Protein AF-F5LJN7-F1 (afdb_monomer_lite)

Sequence (94 aa):
STGGQSTVSHGVNFIDIAASCGYMQSIHVHSLEELQAFLQEWKVNRGLTFVLLKISKSSKDQLARPHMKPHEVKERLQRFIHNAPLKDKEVGGS

pLDDT: mean 84.49, std 16.5, range [35.5, 98.06]

Radius of gyration: 20.72 Å; chains: 1; bounding box: 52×29×39 Å

Structure (mmCIF, N/CA/C/O backbone):
data_AF-F5LJN7-F1
#
_entry.id   AF-F5LJN7-F1
#
loop_
_atom_site.group_PDB
_atom_site.id
_atom_site.type_symbol
_atom_site.label_atom_id
_atom_site.label_alt_id
_atom_site.label_comp_id
_atom_site.label_asym_id
_atom_site.label_entity_id
_atom_site.label_seq_id
_atom_site.pdbx_PDB_ins_code
_atom_site.Cartn_x
_atom_site.Cartn_y
_atom_site.Cartn_z
_atom_site.occupancy
_atom_site.B_iso_or_equiv
_atom_site.auth_seq_id
_atom_site.auth_comp_id
_atom_site.auth_asym_id
_atom_site.auth_atom_id
_atom_site.pdbx_PDB_model_num
ATOM 1 N N . SER A 1 1 ? 9.347 1.284 -9.386 1.00 53.81 1 SER A N 1
ATOM 2 C CA . SER A 1 1 ? 9.149 1.945 -10.690 1.00 53.81 1 SER A CA 1
ATOM 3 C C . SER A 1 1 ? 8.854 0.869 -11.714 1.00 53.81 1 SER A C 1
ATOM 5 O O . SER A 1 1 ? 9.678 -0.018 -11.877 1.00 53.81 1 SER A O 1
ATOM 7 N N . THR A 1 2 ? 7.695 0.911 -12.366 1.00 69.62 2 THR A N 1
ATOM 8 C CA . THR A 1 2 ? 7.320 0.026 -13.489 1.00 69.62 2 THR A CA 1
ATOM 9 C C . THR A 1 2 ? 8.013 0.426 -14.802 1.00 69.62 2 THR A C 1
ATOM 11 O O . THR A 1 2 ? 7.559 0.067 -15.881 1.00 69.62 2 THR A O 1
ATOM 14 N N . GLY A 1 3 ? 9.074 1.243 -14.741 1.00 69.38 3 GLY A N 1
ATOM 15 C CA . GLY A 1 3 ? 9.693 1.840 -15.927 1.00 69.38 3 GLY A CA 1
ATOM 16 C C . GLY A 1 3 ? 8.794 2.865 -16.627 1.00 69.38 3 GLY A C 1
ATOM 17 O O . GLY A 1 3 ? 8.926 3.058 -17.827 1.00 69.38 3 GLY A O 1
ATOM 18 N N . GLY A 1 4 ? 7.851 3.483 -15.905 1.00 73.38 4 GLY A N 1
ATOM 19 C CA . GLY A 1 4 ? 6.858 4.396 -16.486 1.00 73.38 4 GLY A CA 1
ATOM 20 C C . GLY A 1 4 ? 5.632 3.699 -17.084 1.00 73.38 4 GLY A C 1
ATOM 21 O O . GLY A 1 4 ? 4.723 4.377 -17.551 1.00 73.38 4 GLY A O 1
ATOM 22 N N . GLN A 1 5 ? 5.566 2.365 -17.036 1.00 83.56 5 GLN A N 1
ATOM 23 C CA . GLN A 1 5 ? 4.390 1.627 -17.491 1.00 83.56 5 GLN A CA 1
ATOM 24 C C . GLN A 1 5 ? 3.199 1.863 -16.561 1.00 83.56 5 GLN A C 1
ATOM 26 O O . GLN A 1 5 ? 3.327 1.819 -15.331 1.00 83.56 5 GLN A O 1
ATOM 31 N N . SER A 1 6 ? 2.032 2.093 -17.159 1.00 82.00 6 SER A N 1
ATOM 32 C CA . SER A 1 6 ? 0.782 2.256 -16.418 1.00 82.00 6 SER A CA 1
ATOM 33 C C . SER A 1 6 ? 0.406 0.965 -15.696 1.00 82.00 6 SER A C 1
ATOM 35 O O . SER A 1 6 ? 0.610 -0.134 -16.206 1.00 82.00 6 SER A O 1
ATOM 37 N N . THR A 1 7 ? -0.174 1.098 -14.507 1.00 84.88 7 THR A N 1
ATOM 38 C CA . THR A 1 7 ? -0.692 -0.024 -13.719 1.00 84.88 7 THR A CA 1
ATOM 39 C C . THR A 1 7 ? -2.216 -0.082 -13.796 1.00 84.88 7 THR A C 1
ATOM 41 O O . THR A 1 7 ? -2.894 0.947 -13.855 1.00 84.88 7 THR A O 1
ATOM 44 N N . VAL A 1 8 ? -2.773 -1.292 -13.685 1.00 88.38 8 VAL A N 1
ATOM 45 C CA . VAL A 1 8 ? -4.228 -1.528 -13.569 1.00 88.38 8 VAL A CA 1
ATOM 46 C C . VAL A 1 8 ? -4.794 -1.176 -12.189 1.00 88.38 8 VAL A C 1
ATOM 48 O O . VAL A 1 8 ? -5.990 -1.304 -11.957 1.00 88.38 8 VAL A O 1
ATOM 51 N N . SER A 1 9 ? -3.960 -0.675 -11.272 1.00 85.62 9 SER A N 1
ATOM 52 C CA . SER A 1 9 ? -4.325 -0.376 -9.881 1.00 85.62 9 SER A CA 1
ATOM 53 C C . SER A 1 9 ? -5.482 0.617 -9.730 1.00 85.62 9 SER A C 1
ATOM 55 O O . SER A 1 9 ? -6.112 0.647 -8.682 1.00 85.62 9 SER A O 1
ATOM 57 N N . HIS A 1 10 ? -5.781 1.423 -10.753 1.00 85.44 10 HIS A N 1
ATOM 58 C CA . HIS A 1 10 ? -6.928 2.336 -10.735 1.00 85.44 10 HIS A CA 1
ATOM 59 C C . HIS A 1 10 ? -8.275 1.592 -10.723 1.00 85.44 10 HIS A C 1
ATOM 61 O O . HIS A 1 10 ? -9.235 2.125 -10.178 1.00 85.44 10 HIS A O 1
ATOM 67 N N . GLY A 1 11 ? -8.341 0.385 -11.297 1.00 90.12 11 GLY A N 1
ATOM 68 C CA . GLY A 1 11 ? -9.550 -0.446 -11.351 1.00 90.12 11 GLY A CA 1
ATOM 69 C C . GLY A 1 11 ? -9.610 -1.542 -10.286 1.00 90.12 11 GLY A C 1
ATOM 70 O O . GLY A 1 11 ? -10.525 -2.358 -10.307 1.00 90.12 11 GLY A O 1
ATOM 71 N N . VAL A 1 12 ? -8.635 -1.600 -9.376 1.00 93.19 12 VAL A N 1
ATOM 72 C CA . VAL A 1 12 ? -8.561 -2.644 -8.348 1.00 93.19 12 VAL A CA 1
ATOM 73 C C . VAL A 1 12 ? -9.218 -2.149 -7.062 1.00 93.19 12 VAL A C 1
ATOM 75 O O . VAL A 1 12 ? -8.801 -1.131 -6.504 1.00 93.19 12 VAL A O 1
ATOM 78 N N . ASN A 1 13 ? -10.202 -2.896 -6.552 1.00 95.31 13 ASN A N 1
ATOM 79 C CA . ASN A 1 13 ? -10.737 -2.668 -5.212 1.00 95.31 13 ASN A CA 1
ATOM 80 C C . ASN A 1 13 ? -9.859 -3.364 -4.161 1.00 95.31 13 ASN A C 1
ATOM 82 O O . ASN A 1 13 ? -10.084 -4.512 -3.786 1.00 95.31 13 ASN A O 1
ATOM 86 N N . PHE A 1 14 ? -8.833 -2.658 -3.690 1.00 96.12 14 PHE A N 1
ATOM 87 C CA . PHE A 1 14 ? -7.912 -3.186 -2.681 1.00 96.12 14 PHE A CA 1
ATOM 88 C C . PHE A 1 14 ? -8.570 -3.449 -1.323 1.00 96.12 14 PHE A C 1
ATOM 90 O O . PHE A 1 14 ? -8.074 -4.290 -0.579 1.00 96.12 14 PHE A O 1
ATOM 97 N N . ILE A 1 15 ? -9.663 -2.751 -1.000 1.00 97.19 15 ILE A N 1
ATOM 98 C CA . ILE A 1 15 ? -10.354 -2.906 0.283 1.00 97.19 15 ILE A CA 1
ATOM 99 C C . ILE A 1 15 ? -11.024 -4.275 0.350 1.00 97.19 15 ILE A C 1
ATOM 101 O O . ILE A 1 15 ? -10.739 -5.043 1.265 1.00 97.19 15 ILE A O 1
ATOM 105 N N . ASP A 1 16 ? -11.808 -4.621 -0.670 1.00 97.38 16 ASP A N 1
ATOM 106 C CA . ASP A 1 16 ? -12.496 -5.915 -0.734 1.00 97.38 16 ASP A CA 1
ATOM 107 C C . ASP A 1 16 ? -11.510 -7.084 -0.812 1.00 97.38 16 ASP A C 1
ATOM 109 O O . ASP A 1 16 ? -11.725 -8.127 -0.192 1.00 97.38 16 ASP A O 1
ATOM 113 N N . ILE A 1 17 ? -10.402 -6.910 -1.543 1.00 97.69 17 ILE A N 1
ATOM 114 C CA . ILE A 1 17 ? -9.335 -7.916 -1.612 1.00 97.69 17 ILE A CA 1
ATOM 115 C C . ILE A 1 17 ? -8.741 -8.144 -0.221 1.00 97.69 17 ILE A C 1
ATOM 117 O O . ILE A 1 17 ? -8.643 -9.288 0.215 1.00 97.69 17 ILE A O 1
ATOM 121 N N . ALA A 1 18 ? -8.376 -7.078 0.495 1.00 97.50 18 ALA A N 1
ATOM 122 C CA . ALA A 1 18 ? -7.812 -7.200 1.833 1.00 97.50 18 ALA A CA 1
ATOM 123 C C . ALA A 1 18 ? -8.797 -7.865 2.809 1.00 97.50 18 ALA A C 1
ATOM 125 O O . ALA A 1 18 ? -8.416 -8.805 3.507 1.00 97.50 18 ALA A O 1
ATOM 126 N N . ALA A 1 19 ? -10.068 -7.455 2.810 1.00 97.06 19 ALA A N 1
ATOM 127 C CA . ALA A 1 19 ? -11.104 -8.095 3.622 1.00 97.06 19 ALA A CA 1
ATOM 128 C C . ALA A 1 19 ? -11.222 -9.601 3.315 1.00 97.06 19 ALA A C 1
ATOM 130 O O . ALA A 1 19 ? -11.222 -10.432 4.223 1.00 97.06 19 ALA A O 1
ATOM 131 N N . SER A 1 20 ? -11.226 -9.965 2.029 1.00 97.81 20 SER A N 1
ATOM 132 C CA . SER A 1 20 ? -11.297 -11.362 1.574 1.00 97.81 20 SER A CA 1
ATOM 133 C C . SER A 1 20 ? -10.054 -12.181 1.942 1.00 97.81 20 SER A C 1
ATOM 135 O O . SER A 1 20 ? -10.135 -13.397 2.094 1.00 97.81 20 SER A O 1
ATOM 137 N N . CYS A 1 21 ? -8.902 -11.529 2.117 1.00 97.69 21 CYS A N 1
ATOM 138 C CA . CYS A 1 21 ? -7.661 -12.149 2.581 1.00 97.69 21 CYS A CA 1
ATOM 139 C C . CYS A 1 21 ? -7.570 -12.280 4.113 1.00 97.69 21 CYS A C 1
ATOM 141 O O . CYS A 1 21 ? -6.526 -12.686 4.620 1.00 97.69 21 CYS A O 1
ATOM 143 N N . GLY A 1 22 ? -8.632 -11.951 4.856 1.00 96.88 22 GLY A N 1
ATOM 144 C CA . GLY A 1 22 ? -8.683 -12.128 6.309 1.00 96.88 22 GLY A CA 1
ATOM 145 C C . GLY A 1 22 ? -8.105 -10.964 7.114 1.00 96.88 22 GLY A C 1
ATOM 146 O O . GLY A 1 22 ? -7.865 -11.114 8.313 1.00 96.88 22 GLY A O 1
ATOM 147 N N . TYR A 1 23 ? -7.895 -9.797 6.497 1.00 97.19 23 TYR A N 1
ATOM 148 C CA . TYR A 1 23 ? -7.665 -8.580 7.271 1.00 97.19 23 TYR A CA 1
ATOM 149 C C . TYR A 1 23 ? -8.943 -8.240 8.038 1.00 97.19 23 TYR A C 1
ATOM 151 O O . TYR A 1 23 ? -10.008 -8.077 7.448 1.00 97.19 23 TYR A O 1
ATOM 159 N N . MET A 1 24 ? -8.827 -8.114 9.359 1.00 95.75 24 MET A N 1
ATOM 160 C CA . MET A 1 24 ? -9.960 -7.816 10.241 1.00 95.75 24 MET A CA 1
ATOM 161 C C . MET A 1 24 ? -10.541 -6.429 9.962 1.00 95.75 24 MET A C 1
ATOM 163 O O . MET A 1 24 ? -11.729 -6.188 10.157 1.00 95.75 24 MET A O 1
ATOM 167 N N . GLN A 1 25 ? -9.688 -5.522 9.494 1.00 96.50 25 GLN A N 1
ATOM 168 C CA . GLN A 1 25 ? -10.064 -4.177 9.113 1.00 96.50 25 GLN A CA 1
ATOM 169 C C . GLN A 1 25 ? -9.368 -3.799 7.808 1.00 96.50 25 GLN A C 1
ATOM 171 O O . GLN A 1 25 ? -8.156 -3.945 7.667 1.00 96.50 25 GLN A O 1
ATOM 176 N N . SER A 1 26 ? -10.131 -3.282 6.856 1.00 97.62 26 SER A N 1
ATOM 177 C CA . SER A 1 26 ? -9.639 -2.797 5.569 1.00 97.62 26 SER A CA 1
ATOM 178 C C . SER A 1 26 ? -10.273 -1.441 5.293 1.00 97.62 26 SER A C 1
ATOM 180 O O . SER A 1 26 ? -11.491 -1.358 5.146 1.00 97.62 26 SER A O 1
ATOM 182 N N . ILE A 1 27 ? -9.472 -0.378 5.251 1.00 96.75 27 ILE A N 1
ATOM 183 C CA . ILE A 1 27 ? -9.980 0.991 5.106 1.00 96.75 27 ILE A CA 1
ATOM 184 C C . ILE A 1 27 ? -9.245 1.768 4.019 1.00 96.75 27 ILE A C 1
ATOM 186 O O . ILE A 1 27 ? -8.062 1.546 3.755 1.00 96.75 27 ILE A O 1
ATOM 190 N N . HIS A 1 28 ? -9.958 2.704 3.400 1.00 97.06 28 HIS A N 1
ATOM 191 C CA . HIS A 1 28 ? -9.408 3.669 2.457 1.00 97.06 28 HIS A CA 1
ATOM 192 C C . HIS A 1 28 ? -9.502 5.059 3.079 1.00 97.06 28 HIS A C 1
ATOM 194 O O . HIS A 1 28 ? -10.603 5.547 3.323 1.00 97.06 28 HIS A O 1
ATOM 200 N N . VAL A 1 29 ? -8.348 5.666 3.343 1.00 97.62 29 VAL A N 1
ATOM 201 C CA . VAL A 1 29 ? -8.234 7.035 3.854 1.00 97.62 29 VAL A CA 1
ATOM 202 C C . VAL A 1 29 ? -7.835 7.976 2.723 1.00 97.62 29 VAL A C 1
ATOM 204 O O . VAL A 1 29 ? -7.103 7.598 1.802 1.00 97.62 29 VAL A O 1
ATOM 207 N N . HIS A 1 30 ? -8.320 9.210 2.793 1.00 96.25 30 HIS A N 1
ATOM 208 C CA . HIS A 1 30 ? -8.206 10.194 1.715 1.00 96.25 30 HIS A CA 1
ATOM 209 C C . HIS A 1 30 ? -7.329 11.390 2.093 1.00 96.25 30 HIS A C 1
ATOM 211 O O . HIS A 1 30 ? -7.057 12.242 1.247 1.00 96.25 30 HIS A O 1
ATOM 217 N N . SER A 1 31 ? -6.865 11.448 3.342 1.00 96.62 31 SER A N 1
ATOM 218 C CA . SER A 1 31 ? -6.060 12.546 3.868 1.00 96.62 31 SER A CA 1
ATOM 219 C C . SER A 1 31 ? -5.056 12.071 4.920 1.00 96.62 31 SER A C 1
ATOM 221 O O . SER A 1 31 ? -5.142 10.956 5.449 1.00 96.62 31 SER A O 1
ATOM 223 N N . LEU A 1 32 ? -4.072 12.922 5.214 1.00 97.38 32 LEU A N 1
ATOM 224 C CA . LEU A 1 32 ? -3.097 12.648 6.270 1.00 97.38 32 LEU A CA 1
ATOM 225 C C . LEU A 1 32 ? -3.738 12.761 7.653 1.00 97.38 32 LEU A C 1
ATOM 227 O O . LEU A 1 32 ? -3.346 12.042 8.566 1.00 97.38 32 LEU A O 1
ATOM 231 N N . GLU A 1 33 ? -4.745 13.616 7.790 1.00 98.06 33 GLU A N 1
ATOM 232 C CA . GLU A 1 33 ? -5.518 13.816 9.008 1.00 98.06 33 GLU A CA 1
ATOM 233 C C . GLU A 1 33 ? -6.339 12.563 9.339 1.00 98.06 33 GLU A C 1
ATOM 235 O O . GLU A 1 33 ? -6.296 12.085 10.473 1.00 98.06 33 GLU A O 1
ATOM 240 N N . GLU A 1 34 ? -7.016 11.975 8.343 1.00 97.69 34 GLU A N 1
ATOM 241 C CA . GLU A 1 34 ? -7.725 10.695 8.487 1.00 97.69 34 GLU A CA 1
ATOM 242 C C . GLU A 1 34 ? -6.760 9.569 8.858 1.00 97.69 34 GLU A C 1
ATOM 244 O O . GLU A 1 34 ? -7.027 8.802 9.785 1.00 97.69 34 GLU A O 1
ATOM 249 N N . LEU A 1 35 ? -5.609 9.492 8.17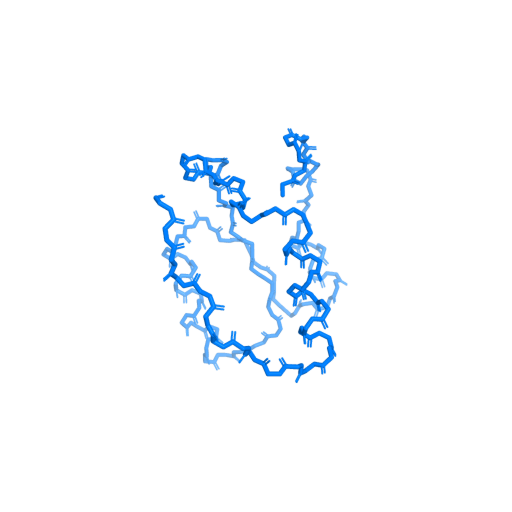7 1.00 97.88 35 LEU A N 1
ATOM 250 C CA . LEU A 1 35 ? -4.580 8.508 8.498 1.00 97.88 35 LEU A CA 1
ATOM 251 C C . LEU A 1 35 ? -4.076 8.683 9.937 1.00 97.88 35 LEU A C 1
ATOM 253 O O . LEU A 1 35 ? -3.931 7.702 10.663 1.00 97.88 35 LEU A O 1
ATOM 257 N N . GLN A 1 36 ? -3.804 9.918 10.361 1.00 98.06 36 GLN A N 1
ATOM 258 C CA . GLN A 1 36 ? -3.325 10.209 11.707 1.00 98.06 36 GLN A CA 1
ATOM 259 C C . GLN A 1 36 ? -4.362 9.818 12.758 1.00 98.06 36 GLN A C 1
ATOM 261 O O . GLN A 1 36 ? -4.002 9.135 13.718 1.00 98.06 36 GLN A O 1
ATOM 266 N N . ALA A 1 37 ? -5.622 10.222 12.584 1.00 97.25 37 ALA A N 1
ATOM 267 C CA . ALA A 1 37 ? -6.709 9.876 13.494 1.00 97.25 37 ALA A CA 1
ATOM 268 C C . ALA A 1 37 ? -6.859 8.354 13.614 1.00 97.25 37 ALA A C 1
ATOM 270 O O . ALA A 1 37 ? -6.842 7.815 14.722 1.00 97.25 37 ALA A O 1
ATOM 271 N N . PHE A 1 38 ? -6.874 7.662 12.472 1.00 96.94 38 PHE A N 1
ATOM 272 C CA . PHE A 1 38 ? -6.943 6.209 12.426 1.00 96.94 38 PHE A CA 1
ATOM 273 C C . PHE A 1 38 ? -5.772 5.544 13.159 1.00 96.94 38 PHE A C 1
ATOM 275 O O . PHE A 1 38 ? -5.966 4.634 13.961 1.00 96.94 38 PHE A O 1
ATOM 282 N N . LEU A 1 39 ? -4.540 6.010 12.935 1.00 96.94 39 LEU A N 1
ATOM 283 C CA . LEU A 1 39 ? -3.361 5.457 13.600 1.00 96.94 39 LEU A CA 1
ATOM 284 C C . LEU A 1 39 ? -3.382 5.670 15.120 1.00 96.94 39 LEU A C 1
ATOM 286 O O . LEU A 1 39 ? -2.826 4.841 15.841 1.00 96.94 39 LEU A O 1
ATOM 290 N N . GLN A 1 40 ? -3.982 6.753 15.626 1.00 97.25 40 GLN A N 1
ATOM 291 C CA . GLN A 1 40 ? -4.128 6.938 17.075 1.00 97.25 40 GLN A CA 1
ATOM 292 C C . GLN A 1 40 ? -5.110 5.934 17.676 1.00 97.25 40 GLN A C 1
ATOM 294 O O . GLN A 1 40 ? -4.799 5.329 18.699 1.00 97.25 40 GLN A O 1
ATOM 299 N N . GLU A 1 41 ? -6.243 5.702 17.018 1.00 95.88 41 GLU A N 1
ATOM 300 C CA . GLU A 1 41 ? -7.210 4.688 17.440 1.00 95.88 41 GLU A CA 1
ATOM 301 C C . GLU A 1 41 ? -6.617 3.271 17.354 1.00 95.88 41 GLU A C 1
ATOM 303 O O . GLU A 1 41 ? -6.678 2.486 18.305 1.00 95.88 41 GLU A O 1
ATOM 308 N N . TRP A 1 42 ? -5.958 2.956 16.236 1.00 96.81 42 TRP A N 1
ATOM 309 C CA . TRP A 1 42 ? -5.380 1.640 15.977 1.00 96.81 42 TRP A CA 1
ATOM 310 C C . TRP A 1 42 ? -4.306 1.246 16.999 1.00 96.81 42 TRP A C 1
ATOM 312 O O . TRP A 1 42 ? -4.191 0.072 17.345 1.00 96.81 42 TRP A O 1
ATOM 322 N N . LYS A 1 43 ? -3.544 2.202 17.549 1.00 96.06 43 LYS A N 1
ATOM 323 C CA . LYS A 1 43 ? -2.560 1.922 18.614 1.00 96.06 43 LYS A CA 1
ATOM 324 C C . LYS A 1 43 ? -3.189 1.326 19.876 1.00 96.06 43 LYS A C 1
ATOM 326 O O . LYS A 1 43 ? -2.513 0.554 20.567 1.00 96.06 43 LYS A O 1
ATOM 331 N N . VAL A 1 44 ? -4.434 1.704 20.170 1.00 96.62 44 VAL A N 1
ATOM 332 C CA . VAL A 1 44 ? -5.197 1.252 21.340 1.00 96.62 44 VAL A CA 1
ATOM 333 C C . VAL A 1 44 ? -5.892 -0.069 21.034 1.00 96.62 44 VAL A C 1
ATOM 335 O O . VAL A 1 44 ? -5.654 -1.049 21.733 1.00 96.62 44 VAL A O 1
ATOM 338 N N . ASN A 1 45 ? -6.697 -0.106 19.970 1.00 91.81 45 ASN A N 1
ATOM 339 C CA . ASN A 1 45 ? -7.540 -1.261 19.655 1.00 91.81 45 ASN A CA 1
ATOM 340 C C . ASN A 1 45 ? -6.722 -2.434 19.102 1.00 91.81 45 ASN A C 1
ATOM 342 O O . ASN A 1 45 ? -6.928 -3.572 19.515 1.00 91.81 45 ASN A O 1
ATOM 346 N N . ARG A 1 46 ? -5.739 -2.126 18.245 1.00 90.62 46 ARG A N 1
ATOM 347 C CA . ARG A 1 46 ? -4.871 -3.057 17.511 1.00 90.62 46 ARG A CA 1
ATOM 348 C C . ARG A 1 46 ? -5.649 -4.099 16.699 1.00 90.62 46 ARG A C 1
ATOM 350 O O . ARG A 1 46 ? -6.804 -4.420 16.935 1.00 90.62 46 ARG A O 1
ATOM 357 N N . GLY A 1 47 ? -4.995 -4.638 15.683 1.00 94.62 47 GLY A N 1
ATOM 358 C CA . GLY A 1 47 ? -5.609 -5.624 14.804 1.00 94.62 47 GLY A CA 1
ATOM 359 C C . GLY A 1 47 ? -4.867 -5.712 13.488 1.00 94.62 47 GLY A C 1
ATOM 360 O O . GLY A 1 47 ? -4.156 -4.781 13.101 1.00 94.62 47 GLY A O 1
ATOM 361 N N . LEU A 1 48 ? -5.008 -6.851 12.813 1.00 96.31 48 LEU A N 1
ATOM 362 C CA . LEU A 1 48 ? -4.498 -6.993 11.458 1.00 96.31 48 LEU A CA 1
ATOM 363 C C . LEU A 1 48 ? -5.326 -6.093 10.534 1.00 96.31 48 LEU A C 1
ATOM 365 O O . LEU A 1 48 ? -6.464 -6.419 10.193 1.00 96.31 48 LEU A O 1
ATOM 369 N N . THR A 1 49 ? -4.735 -4.964 10.150 1.00 97.56 49 THR A N 1
ATOM 370 C CA . THR A 1 49 ? -5.415 -3.893 9.420 1.00 97.56 49 THR A CA 1
ATOM 371 C C . THR A 1 49 ? -4.694 -3.590 8.112 1.00 97.56 49 THR A C 1
ATOM 373 O O . THR A 1 49 ? -3.474 -3.426 8.079 1.00 97.56 49 THR A O 1
ATOM 376 N N . PHE A 1 50 ? -5.464 -3.481 7.034 1.00 97.88 50 PHE A N 1
ATOM 377 C CA . PHE A 1 50 ? -5.040 -2.918 5.762 1.00 97.88 50 PHE A CA 1
ATOM 378 C C . PHE A 1 50 ? -5.527 -1.469 5.641 1.00 97.88 50 PHE A C 1
ATOM 380 O O . PHE A 1 50 ? -6.718 -1.194 5.788 1.00 97.88 50 PHE A O 1
ATOM 387 N N . VAL A 1 51 ? -4.617 -0.543 5.337 1.00 97.44 51 VAL A N 1
ATOM 388 C CA . VAL A 1 51 ? -4.939 0.873 5.112 1.00 97.44 51 VAL A CA 1
ATOM 389 C C . VAL A 1 51 ? -4.445 1.281 3.732 1.00 97.44 51 VAL A C 1
ATOM 391 O O . VAL A 1 51 ? -3.251 1.196 3.444 1.00 97.44 51 VAL A O 1
ATOM 394 N N . LEU A 1 52 ? -5.358 1.749 2.884 1.00 97.00 52 LEU A N 1
ATOM 395 C CA . LEU A 1 52 ? -5.039 2.359 1.599 1.00 97.00 52 LEU A CA 1
ATOM 396 C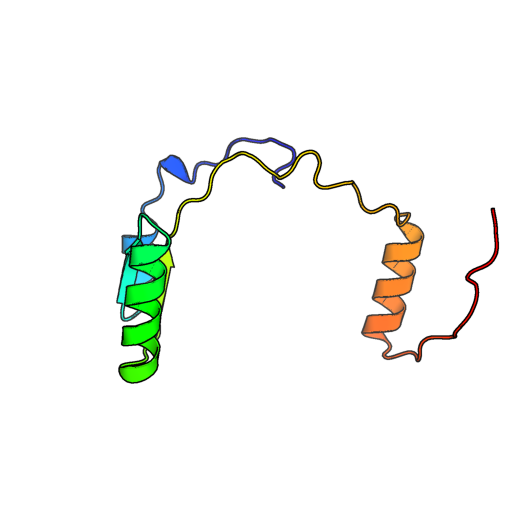 C . LEU A 1 52 ? -5.024 3.881 1.749 1.00 97.00 52 LEU A C 1
ATOM 398 O O . LEU A 1 52 ? -6.025 4.464 2.148 1.00 97.00 52 LEU A O 1
ATOM 402 N N . LEU A 1 53 ? -3.922 4.515 1.353 1.00 96.00 53 LEU A N 1
ATOM 403 C CA . LEU A 1 53 ? -3.833 5.956 1.119 1.00 96.00 53 LEU A CA 1
ATOM 404 C C . LEU A 1 53 ? -3.253 6.171 -0.278 1.00 96.00 53 LEU A C 1
ATOM 406 O O . LEU A 1 53 ? -2.150 5.707 -0.580 1.00 96.00 53 LEU A O 1
ATOM 410 N N . LYS A 1 54 ? -3.986 6.868 -1.146 1.00 91.81 54 LYS A N 1
ATOM 411 C CA . LYS A 1 54 ? -3.478 7.229 -2.473 1.00 91.81 54 LYS A CA 1
ATOM 412 C C . LYS A 1 54 ? -2.533 8.423 -2.356 1.00 91.81 54 LYS A C 1
ATOM 414 O O . LYS A 1 54 ? -2.868 9.427 -1.740 1.00 91.81 54 LYS A O 1
ATOM 419 N N . ILE A 1 55 ? -1.369 8.319 -2.989 1.00 89.00 55 ILE A N 1
ATOM 420 C CA . ILE A 1 55 ? -0.389 9.408 -3.083 1.00 89.00 55 ILE A CA 1
ATOM 421 C C . ILE A 1 55 ? -0.407 10.034 -4.477 1.00 89.00 55 ILE A C 1
ATOM 423 O O . ILE A 1 55 ? -0.879 9.425 -5.444 1.00 89.00 55 ILE A O 1
ATOM 427 N N . SER A 1 56 ? 0.125 11.250 -4.595 1.00 84.25 56 SER A N 1
ATOM 428 C CA . SER A 1 56 ? 0.297 11.892 -5.894 1.00 84.25 56 SER A CA 1
ATOM 429 C C . SER A 1 56 ? 1.246 11.084 -6.786 1.00 84.25 56 SER A C 1
ATOM 431 O O . SER A 1 56 ? 2.180 10.427 -6.327 1.00 84.25 56 SER A O 1
ATOM 433 N N . LYS A 1 57 ? 1.022 11.159 -8.102 1.00 75.00 57 LYS A N 1
ATOM 434 C CA . LYS A 1 57 ? 1.930 10.573 -9.105 1.00 75.00 57 LYS A CA 1
ATOM 435 C C . LYS A 1 57 ? 3.253 11.338 -9.219 1.00 75.00 57 LYS A C 1
ATOM 437 O O . LYS A 1 57 ? 4.186 10.842 -9.845 1.00 75.00 57 LYS A O 1
ATOM 442 N N . SER A 1 58 ? 3.331 12.538 -8.644 1.00 69.25 58 SER A N 1
ATOM 443 C CA . SER A 1 58 ? 4.551 13.332 -8.596 1.00 69.25 58 SER A CA 1
ATOM 444 C C . SER A 1 58 ? 5.557 12.681 -7.651 1.00 69.25 58 SER A C 1
ATOM 446 O O . SER A 1 58 ? 5.407 12.699 -6.431 1.00 69.25 58 SER A O 1
ATOM 448 N N . SER A 1 59 ? 6.617 12.108 -8.212 1.00 63.53 59 SER A N 1
ATOM 449 C CA . SER A 1 59 ? 7.847 11.917 -7.451 1.00 63.53 59 SER A CA 1
ATOM 450 C C . SER A 1 59 ? 8.440 13.292 -7.141 1.00 63.53 59 SER A C 1
ATOM 452 O O . SER A 1 59 ? 8.318 14.196 -7.969 1.00 63.53 59 SER A O 1
ATOM 454 N N . LYS A 1 60 ? 9.142 13.447 -6.008 1.00 60.50 60 LYS A N 1
ATOM 455 C CA . LYS A 1 60 ? 10.148 14.520 -5.892 1.00 60.50 60 LYS A CA 1
ATOM 456 C C . LYS A 1 60 ? 10.985 14.522 -7.173 1.00 60.50 60 LYS A C 1
ATOM 458 O O . LYS A 1 60 ? 11.305 13.431 -7.657 1.00 60.50 60 LYS A O 1
ATOM 463 N N . ASP A 1 61 ? 11.259 15.709 -7.717 1.00 56.53 61 ASP A N 1
ATOM 464 C CA . ASP A 1 61 ? 12.027 15.892 -8.949 1.00 56.53 61 ASP A CA 1
ATOM 465 C C . ASP A 1 61 ? 13.217 14.936 -8.957 1.00 56.53 61 ASP A C 1
ATOM 467 O O . ASP A 1 61 ? 14.121 15.048 -8.136 1.00 56.53 61 ASP A O 1
ATOM 471 N N . GLN A 1 62 ? 13.141 13.942 -9.844 1.00 55.19 62 GLN A N 1
ATOM 472 C CA . GLN A 1 62 ? 14.120 12.873 -10.006 1.00 55.19 62 GLN A CA 1
ATOM 473 C C . GLN A 1 62 ? 14.394 12.085 -8.711 1.00 55.19 62 GLN A C 1
ATOM 475 O O . GLN A 1 62 ? 15.293 12.396 -7.932 1.00 55.19 62 GLN A O 1
ATOM 480 N N . LEU A 1 63 ? 13.720 10.940 -8.541 1.00 59.09 63 LEU A N 1
ATOM 481 C CA . LEU A 1 63 ? 14.363 9.825 -7.839 1.00 59.09 63 LEU A CA 1
ATOM 482 C C . LEU A 1 63 ? 15.654 9.520 -8.607 1.00 59.09 63 LEU A C 1
ATOM 484 O O . LEU A 1 63 ? 15.617 8.845 -9.638 1.00 59.09 63 LEU A O 1
ATOM 488 N N . ALA A 1 64 ? 16.767 10.104 -8.158 1.00 61.47 64 ALA A N 1
ATOM 489 C CA . ALA A 1 64 ? 18.046 9.969 -8.822 1.00 61.47 64 ALA A CA 1
ATOM 490 C C . ALA A 1 64 ? 18.347 8.479 -8.967 1.00 61.47 64 ALA A C 1
ATOM 492 O O . ALA A 1 64 ? 18.167 7.688 -8.032 1.00 61.47 64 ALA A O 1
ATOM 493 N N . ARG A 1 65 ? 18.788 8.077 -10.162 1.00 71.19 65 ARG A N 1
ATOM 494 C CA . ARG A 1 65 ? 19.364 6.746 -10.331 1.00 71.19 65 ARG A CA 1
ATOM 495 C C . ARG A 1 65 ? 20.468 6.609 -9.276 1.00 71.19 65 ARG A C 1
ATOM 497 O O . ARG A 1 65 ? 21.234 7.560 -9.119 1.00 71.19 65 ARG A O 1
ATOM 504 N N . PRO A 1 66 ? 20.561 5.472 -8.562 1.00 73.88 66 PRO A N 1
ATOM 505 C CA . PRO A 1 66 ? 21.661 5.264 -7.636 1.00 73.88 66 PRO A CA 1
ATOM 506 C C . PRO A 1 66 ? 22.976 5.599 -8.340 1.00 73.88 66 PRO A C 1
ATOM 508 O O . PRO A 1 66 ? 23.259 5.037 -9.397 1.00 73.88 66 PRO A O 1
ATOM 511 N N . HIS A 1 67 ? 23.750 6.530 -7.778 1.00 79.25 67 HIS A N 1
ATOM 512 C CA . HIS A 1 67 ? 25.078 6.876 -8.300 1.00 79.25 67 HIS A CA 1
ATOM 513 C C . HIS A 1 67 ? 26.021 5.664 -8.293 1.00 79.25 67 HIS A C 1
ATOM 515 O O . HIS A 1 67 ? 26.973 5.604 -9.065 1.00 79.25 67 HIS A O 1
ATOM 521 N N . MET A 1 68 ? 25.710 4.685 -7.440 1.00 85.06 68 MET A N 1
ATOM 522 C CA . MET A 1 68 ? 26.395 3.410 -7.333 1.00 85.06 68 MET A CA 1
ATOM 523 C C . MET A 1 68 ? 26.280 2.604 -8.632 1.00 85.06 68 MET A C 1
ATOM 525 O O . MET A 1 68 ? 25.183 2.307 -9.119 1.00 85.06 68 MET A O 1
ATOM 529 N N . LYS A 1 69 ? 27.427 2.206 -9.176 1.00 88.38 69 LYS A N 1
ATOM 530 C CA . LYS A 1 69 ? 27.528 1.363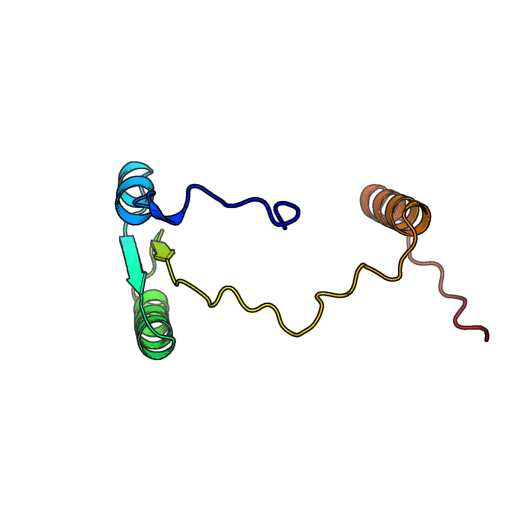 -10.364 1.00 88.38 69 LYS A CA 1
ATOM 531 C C . LYS A 1 69 ? 26.970 -0.037 -10.069 1.00 88.38 69 LYS A C 1
ATOM 533 O O . LYS A 1 69 ? 27.062 -0.523 -8.941 1.00 88.38 69 LYS A O 1
ATOM 538 N N . PRO A 1 70 ? 26.449 -0.758 -11.079 1.00 89.06 70 PRO A N 1
ATOM 539 C CA . PRO A 1 70 ? 25.894 -2.099 -10.881 1.00 89.06 70 PRO A CA 1
ATOM 540 C C . PRO A 1 70 ? 26.834 -3.098 -10.182 1.00 89.06 70 PRO A C 1
ATOM 542 O O . PRO A 1 70 ? 26.373 -3.924 -9.397 1.00 89.06 70 PRO A O 1
ATOM 545 N N . HIS A 1 71 ? 28.149 -3.019 -10.420 1.00 92.44 71 HIS A N 1
ATOM 546 C CA . HIS A 1 71 ? 29.114 -3.904 -9.757 1.00 92.44 71 HIS A CA 1
ATOM 547 C C . HIS A 1 71 ? 29.288 -3.580 -8.266 1.00 92.44 71 HIS A C 1
ATOM 549 O O . HIS A 1 71 ? 29.394 -4.496 -7.460 1.00 92.44 71 HIS A O 1
ATOM 555 N N . GLU A 1 72 ? 29.222 -2.308 -7.876 1.00 92.50 72 GLU A N 1
ATOM 556 C CA . GLU A 1 72 ? 29.278 -1.894 -6.470 1.00 92.50 72 GLU A CA 1
ATOM 557 C C . GLU A 1 72 ? 28.029 -2.381 -5.715 1.00 92.50 72 GLU A C 1
ATOM 559 O O . GLU A 1 72 ? 28.120 -2.833 -4.573 1.00 92.50 72 GLU A O 1
ATOM 564 N N . VAL A 1 73 ? 26.861 -2.392 -6.377 1.00 90.81 73 VAL A N 1
ATOM 565 C CA . VAL A 1 73 ? 25.633 -2.996 -5.829 1.00 90.81 73 VAL A CA 1
ATOM 566 C C . VAL A 1 73 ? 25.807 -4.504 -5.622 1.00 90.81 73 VAL A C 1
ATOM 568 O O . VAL A 1 73 ? 25.433 -5.011 -4.562 1.00 90.81 73 VAL A O 1
ATOM 571 N N . LYS A 1 74 ? 26.392 -5.214 -6.601 1.00 91.81 74 LYS A N 1
ATOM 572 C CA . LYS A 1 74 ? 26.716 -6.648 -6.493 1.00 91.81 74 LYS A CA 1
ATOM 573 C C . LYS A 1 74 ? 27.627 -6.906 -5.294 1.00 91.81 74 LYS A C 1
ATOM 575 O O . LYS A 1 74 ? 27.310 -7.757 -4.469 1.00 91.81 74 LYS A O 1
ATOM 580 N N . GLU A 1 75 ? 28.731 -6.176 -5.181 1.00 93.12 75 GLU A N 1
ATOM 581 C CA . GLU A 1 75 ? 29.690 -6.354 -4.090 1.00 93.12 75 GLU A CA 1
ATOM 582 C C . GLU A 1 75 ? 29.058 -6.074 -2.727 1.00 93.12 75 GLU A C 1
ATOM 584 O O . GLU A 1 75 ? 29.237 -6.854 -1.792 1.00 93.12 75 GLU A O 1
ATOM 589 N N . ARG A 1 76 ? 28.262 -5.003 -2.618 1.00 90.56 76 ARG A N 1
ATOM 590 C CA . ARG A 1 76 ? 27.521 -4.678 -1.396 1.00 90.56 76 ARG A CA 1
ATOM 591 C C . ARG A 1 76 ? 26.563 -5.801 -1.001 1.00 90.56 76 ARG A C 1
ATOM 593 O O . ARG A 1 76 ? 26.518 -6.170 0.169 1.00 90.56 76 ARG A O 1
ATOM 600 N N . LEU A 1 77 ? 25.823 -6.356 -1.964 1.00 91.56 77 LEU A N 1
ATOM 601 C CA . LEU A 1 77 ? 24.906 -7.472 -1.721 1.00 91.56 77 LEU A CA 1
ATOM 602 C C . LEU A 1 77 ? 25.660 -8.730 -1.274 1.00 91.56 77 LEU A C 1
ATOM 604 O O . LEU A 1 77 ? 25.255 -9.374 -0.311 1.00 91.56 77 LEU A O 1
ATOM 608 N N . GLN A 1 78 ? 26.777 -9.060 -1.928 1.00 93.12 78 GLN A N 1
ATOM 609 C CA . GLN A 1 78 ? 27.608 -10.195 -1.531 1.00 93.12 78 GLN A CA 1
ATOM 610 C C . GLN A 1 78 ? 28.137 -10.022 -0.104 1.00 93.12 78 GLN A C 1
ATOM 612 O O . GLN A 1 78 ? 28.029 -10.951 0.688 1.00 93.12 78 GLN A O 1
ATOM 617 N N . ARG A 1 79 ? 28.646 -8.842 0.263 1.00 89.81 79 ARG A N 1
ATOM 618 C CA . ARG A 1 79 ? 29.121 -8.575 1.633 1.00 89.81 79 ARG A CA 1
ATOM 619 C C . ARG A 1 79 ? 28.007 -8.735 2.668 1.00 89.81 79 ARG A C 1
ATOM 621 O O . ARG A 1 79 ? 28.242 -9.370 3.691 1.00 89.81 79 ARG A O 1
ATOM 628 N N . PHE A 1 80 ? 26.810 -8.219 2.372 1.00 91.75 80 PHE A N 1
ATOM 629 C CA . PHE A 1 80 ? 25.632 -8.359 3.233 1.00 91.75 80 PHE A CA 1
ATOM 630 C C . PHE A 1 80 ? 25.262 -9.830 3.465 1.00 91.75 80 PHE A C 1
ATOM 632 O O . PHE A 1 80 ? 25.109 -10.245 4.606 1.00 91.75 80 PHE A O 1
ATOM 639 N N . ILE A 1 81 ? 25.184 -10.634 2.398 1.00 93.12 81 ILE A N 1
ATOM 640 C CA . ILE A 1 81 ? 24.836 -12.063 2.495 1.00 93.12 81 ILE A CA 1
ATOM 641 C C . ILE A 1 81 ? 25.877 -12.845 3.308 1.00 93.12 81 ILE A C 1
ATOM 643 O O . ILE A 1 81 ? 25.519 -13.738 4.068 1.00 93.12 81 ILE A O 1
ATOM 647 N N . HIS A 1 82 ? 27.160 -12.510 3.166 1.00 91.75 82 HIS A N 1
ATOM 648 C CA . HIS A 1 82 ? 28.248 -13.215 3.849 1.00 91.75 82 HIS A CA 1
ATOM 649 C C . HIS A 1 82 ? 28.587 -12.631 5.230 1.00 91.75 82 HIS A C 1
ATOM 651 O O . HIS A 1 82 ? 29.564 -13.067 5.835 1.00 91.75 82 HIS A O 1
ATOM 657 N N . ASN A 1 83 ? 27.820 -11.650 5.729 1.00 82.31 83 ASN A N 1
ATOM 658 C CA . ASN A 1 83 ? 28.068 -10.963 7.003 1.00 82.31 83 ASN A CA 1
ATOM 659 C C . ASN A 1 83 ? 29.517 -10.445 7.151 1.00 82.31 83 ASN A C 1
ATOM 661 O O . ASN A 1 83 ? 30.081 -10.398 8.245 1.00 82.31 83 ASN A O 1
ATOM 665 N N . ALA A 1 84 ? 30.146 -10.078 6.030 1.00 75.06 84 ALA A N 1
ATOM 666 C CA . ALA A 1 84 ? 31.533 -9.638 6.024 1.00 75.06 84 ALA A CA 1
ATOM 667 C C . ALA A 1 84 ? 31.630 -8.215 6.610 1.00 75.06 84 ALA A C 1
ATOM 669 O O . ALA A 1 84 ? 30.877 -7.338 6.173 1.00 75.06 84 ALA A O 1
ATOM 670 N N . PRO A 1 85 ? 32.544 -7.951 7.565 1.00 66.69 85 PRO A N 1
ATOM 671 C CA . PRO A 1 85 ? 32.682 -6.630 8.168 1.00 66.69 85 PRO A CA 1
ATOM 672 C C . PRO A 1 85 ? 33.075 -5.578 7.122 1.00 66.69 85 PRO A C 1
ATOM 674 O O . PRO A 1 85 ? 33.830 -5.855 6.184 1.00 66.69 85 PRO A O 1
ATOM 677 N N . LEU A 1 86 ? 32.553 -4.359 7.291 1.00 60.56 86 LEU A N 1
ATOM 678 C CA . LEU A 1 86 ? 32.918 -3.210 6.466 1.00 60.56 86 LEU A CA 1
ATOM 679 C C . LEU A 1 86 ? 34.417 -2.941 6.644 1.00 60.56 86 LEU A C 1
ATOM 681 O O . LEU A 1 86 ? 34.880 -2.701 7.756 1.00 60.56 86 LEU A O 1
ATOM 685 N N . LYS A 1 87 ? 35.183 -2.987 5.551 1.00 59.53 87 LYS A N 1
ATOM 686 C CA . LYS A 1 87 ? 3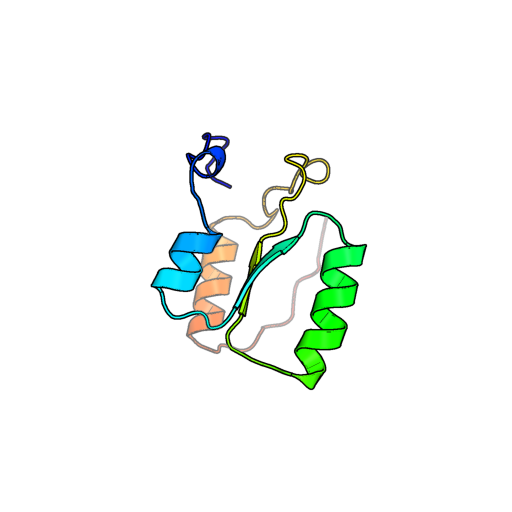6.503 -2.359 5.534 1.00 59.53 87 LYS A CA 1
ATOM 687 C C . LYS A 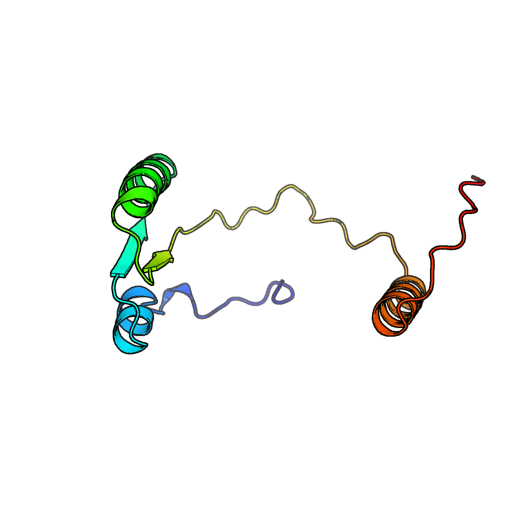1 87 ? 36.274 -0.865 5.353 1.00 59.53 87 LYS A C 1
ATOM 689 O O . LYS A 1 87 ? 35.756 -0.454 4.317 1.00 59.53 87 LYS A O 1
ATOM 694 N N . ASP A 1 88 ? 36.629 -0.085 6.364 1.00 59.00 88 ASP A N 1
ATOM 695 C CA . ASP A 1 88 ? 36.743 1.360 6.220 1.00 59.00 88 ASP A CA 1
ATOM 696 C C . ASP A 1 88 ? 37.831 1.694 5.188 1.00 59.00 88 ASP A C 1
ATOM 698 O O . ASP A 1 88 ? 38.868 1.024 5.147 1.00 59.00 88 ASP A O 1
ATOM 702 N N . LYS A 1 89 ? 37.591 2.784 4.441 1.00 51.00 89 LYS A N 1
ATOM 703 C CA . LYS A 1 89 ? 38.387 3.432 3.369 1.00 51.00 89 LYS A CA 1
ATOM 704 C C . LYS A 1 89 ? 37.900 3.078 1.951 1.00 51.00 89 LYS A C 1
ATOM 706 O O . LYS A 1 89 ? 37.699 1.917 1.635 1.00 51.00 89 LYS A O 1
ATOM 711 N N . GLU A 1 90 ? 37.644 4.031 1.053 1.00 46.78 90 GLU A N 1
ATOM 712 C CA . GLU A 1 90 ? 38.310 5.323 0.839 1.00 46.78 90 GLU A CA 1
ATOM 713 C C . GLU A 1 90 ? 37.295 6.429 0.482 1.00 46.78 90 GLU A C 1
ATOM 715 O O . GLU A 1 90 ? 36.681 6.412 -0.581 1.00 46.78 90 GLU A O 1
ATOM 720 N N . VAL A 1 91 ? 37.140 7.432 1.355 1.00 48.19 91 VAL A N 1
ATOM 721 C CA . VAL A 1 91 ? 36.769 8.778 0.897 1.00 48.19 91 VAL A CA 1
ATOM 722 C C . VAL A 1 91 ? 38.080 9.420 0.455 1.00 48.19 91 VAL A C 1
ATOM 724 O O . VAL A 1 91 ? 38.880 9.831 1.293 1.00 48.19 91 VAL A 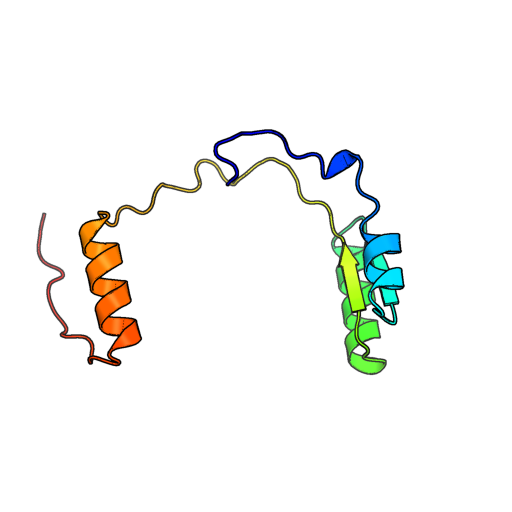O 1
ATOM 727 N N . GLY A 1 92 ? 38.331 9.424 -0.852 1.00 38.62 92 GLY A N 1
ATOM 728 C CA . GLY A 1 92 ? 39.527 10.007 -1.450 1.00 38.62 92 GLY A CA 1
ATOM 729 C C . GLY A 1 92 ? 39.371 10.271 -2.948 1.00 38.62 92 GLY A C 1
ATOM 730 O O . GLY A 1 92 ? 39.677 9.394 -3.742 1.00 38.62 92 GLY A O 1
ATOM 731 N N . GLY A 1 93 ? 38.952 11.503 -3.276 1.00 40.88 93 GLY A N 1
ATOM 732 C CA . GLY A 1 93 ? 39.191 12.249 -4.529 1.00 40.88 93 GLY A CA 1
ATOM 733 C C . GLY A 1 93 ? 38.423 11.797 -5.783 1.00 40.88 93 GLY A C 1
ATOM 734 O O . GLY A 1 93 ? 38.242 10.610 -6.010 1.00 40.88 93 GLY A O 1
ATOM 735 N N . SER A 1 94 ? 37.939 12.684 -6.657 1.00 35.50 94 SER A N 1
ATOM 736 C CA . SER A 1 94 ? 38.175 14.130 -6.845 1.00 35.50 94 SER A CA 1
ATOM 737 C C . SER A 1 94 ? 36.878 14.927 -6.966 1.00 35.50 94 SER A C 1
ATOM 739 O O . SER A 1 94 ? 35.848 14.327 -7.344 1.00 35.50 94 SER A O 1
#

Foldseek 3Di:
DVVPDDDPVVVDPVQVVCVVVPFPEGDEDEDPVSVVVVVVVCVVPPGRYHYDYDDDPDDDPDPDDPPDDPVNVVVVVVCVVVVPDDDDDDPDDD

Secondary structure (DSSP, 8-state):
--TT---GGGG--HHHHHHHTT-SEEEEE-SHHHHHHHHHHHHHH---EEEEE---S--SS--PPPSS-HHHHHHHHHHHHTTPPP--------